Protein AF-A0A564YVB1-F1 (afdb_monomer_lite)

Radius of gyration: 28.73 Å; chains: 1; bounding box: 72×50×82 Å

Foldseek 3Di:
DPLVVQLVCLCVVQVVVLVVQLVVLVVVLVVLVVVVVVVVVVDVVPDDDDPDDPVPVVVVVSVLVNLVSVLSNVLSVLSNVLSVQLSVLSSVQSPDDPPDDPVVNVVSVVSNVVSVCVVVVSVVSNVVSCCPNPPVVVVVVVVVVVVVLVVPPVNVVVVVVVVVVPDDPDDDDDDDDD

Sequence (178 aa):
MNYYTKVNVTILSFLIPIFLLILINFIIIGQMVKFLRRRKNLLTAQGSHRRKMSTGSDQNEGRTEMKRVIAYLLISFVSFAFTIPFVVVTCVRTGHDSNTPQCESSVVAELSRLFNSTKDIQFAIHGYTYIFFFKFFRNRLRNVGRRIRKKCCCCIPILRNMKSIKGDPSQITDFSNN

Structure (mmCIF, N/CA/C/O backbone):
data_AF-A0A564YVB1-F1
#
_entry.id   AF-A0A564YVB1-F1
#
loop_
_atom_site.group_PDB
_atom_site.id
_atom_site.type_symbol
_atom_site.label_atom_id
_atom_site.label_alt_id
_atom_site.label_comp_id
_atom_site.label_asym_id
_atom_site.label_entity_id
_atom_site.label_seq_id
_atom_site.pdbx_PDB_ins_code
_atom_site.Cartn_x
_atom_site.Cartn_y
_atom_site.Cartn_z
_atom_site.occupancy
_atom_site.B_iso_or_equiv
_atom_site.auth_seq_id
_atom_site.auth_comp_id
_atom_site.auth_asym_id
_atom_site.auth_atom_id
_atom_site.pdbx_PDB_model_num
ATOM 1 N N . MET A 1 1 ? 14.759 12.231 -25.987 1.00 49.62 1 MET A N 1
ATOM 2 C CA . MET A 1 1 ? 13.940 12.999 -25.012 1.00 49.62 1 MET A CA 1
ATOM 3 C C . MET A 1 1 ? 12.878 12.171 -24.277 1.00 49.62 1 MET A C 1
ATOM 5 O O . MET A 1 1 ? 12.613 12.474 -23.127 1.00 49.62 1 MET A O 1
ATOM 9 N N . ASN A 1 2 ? 12.298 11.119 -24.870 1.00 65.81 2 ASN A N 1
ATOM 1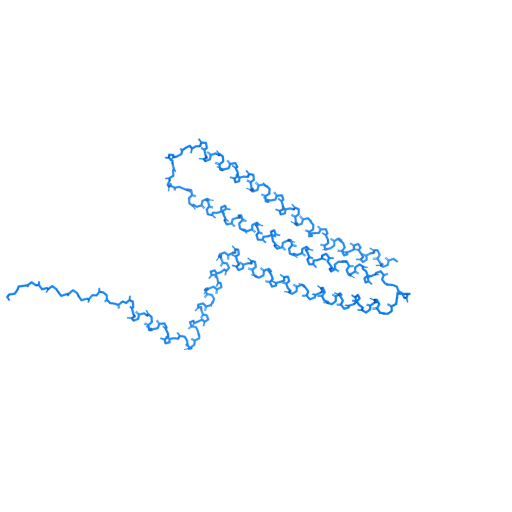0 C CA . ASN A 1 2 ? 11.174 10.374 -24.271 1.00 65.81 2 ASN A CA 1
ATOM 11 C C . ASN A 1 2 ? 11.518 9.498 -23.041 1.00 65.81 2 ASN A C 1
ATOM 13 O O . ASN A 1 2 ? 10.644 9.251 -22.214 1.00 65.81 2 ASN A O 1
ATOM 17 N N . TYR A 1 3 ? 12.762 9.022 -22.911 1.00 68.62 3 TYR A N 1
ATOM 18 C CA . TYR A 1 3 ? 13.186 8.137 -21.815 1.00 68.62 3 TYR A CA 1
ATOM 19 C C . TYR A 1 3 ? 13.128 8.828 -20.445 1.00 68.62 3 TYR A C 1
ATOM 21 O O . TYR A 1 3 ? 12.368 8.416 -19.571 1.00 68.62 3 TYR A O 1
ATOM 29 N N . TYR A 1 4 ? 13.864 9.934 -20.290 1.00 69.50 4 TYR A N 1
ATOM 30 C CA . TYR A 1 4 ? 13.937 10.681 -19.032 1.00 69.50 4 TYR A CA 1
ATOM 31 C C . TYR A 1 4 ? 12.565 11.169 -18.563 1.00 69.50 4 TYR A C 1
ATOM 33 O O . TYR A 1 4 ? 12.263 11.100 -17.377 1.00 69.50 4 TYR A O 1
ATOM 41 N N . THR A 1 5 ? 11.696 11.591 -19.485 1.00 75.69 5 THR A N 1
ATOM 42 C CA . THR A 1 5 ? 10.329 12.000 -19.148 1.00 75.69 5 THR A CA 1
ATOM 43 C C . THR A 1 5 ? 9.507 10.831 -18.600 1.00 75.69 5 THR A C 1
ATOM 45 O O . THR A 1 5 ? 8.851 10.987 -17.574 1.00 75.69 5 THR A O 1
ATOM 48 N N . LYS A 1 6 ? 9.571 9.641 -19.214 1.00 73.56 6 LYS A N 1
ATOM 49 C CA . LYS A 1 6 ? 8.833 8.450 -18.747 1.00 73.56 6 LYS A CA 1
ATOM 50 C C . LYS A 1 6 ? 9.347 7.927 -17.405 1.00 73.56 6 LYS A C 1
ATOM 52 O O . LYS A 1 6 ? 8.543 7.578 -16.539 1.00 73.56 6 LYS A O 1
ATOM 57 N N . VAL A 1 7 ? 10.665 7.912 -17.211 1.00 76.00 7 VAL A N 1
ATOM 58 C CA . VAL A 1 7 ? 11.284 7.520 -15.936 1.00 76.00 7 VAL A CA 1
ATOM 59 C C . VAL A 1 7 ? 10.903 8.507 -14.834 1.00 76.00 7 VAL A C 1
ATOM 61 O O . VAL A 1 7 ? 10.423 8.086 -13.784 1.00 76.00 7 VAL A O 1
ATOM 64 N N . ASN A 1 8 ? 10.999 9.815 -15.093 1.00 76.81 8 ASN A N 1
ATOM 65 C CA . ASN A 1 8 ? 10.616 10.840 -14.122 1.00 76.81 8 ASN A CA 1
ATOM 66 C C . ASN A 1 8 ? 9.138 10.748 -13.741 1.00 76.81 8 ASN A C 1
ATOM 68 O O . ASN A 1 8 ? 8.828 10.782 -12.555 1.00 76.81 8 ASN A O 1
ATOM 72 N N . VAL A 1 9 ? 8.233 10.568 -14.710 1.00 79.50 9 VAL A N 1
ATOM 73 C CA . VAL A 1 9 ? 6.798 10.377 -14.435 1.00 79.50 9 VAL A CA 1
ATOM 74 C C . VAL A 1 9 ? 6.571 9.132 -13.577 1.00 79.50 9 VAL A C 1
ATOM 76 O O . VAL A 1 9 ? 5.834 9.194 -12.601 1.00 79.50 9 VAL A O 1
ATOM 79 N N . THR A 1 10 ? 7.251 8.022 -13.867 1.00 78.06 10 THR A N 1
ATOM 80 C CA . THR A 1 10 ? 7.119 6.787 -13.075 1.00 78.06 10 THR A CA 1
ATOM 81 C C . THR A 1 10 ? 7.602 6.989 -11.634 1.00 78.06 10 THR A C 1
ATOM 83 O O . THR A 1 10 ? 6.930 6.585 -10.683 1.00 78.06 10 THR A O 1
ATOM 86 N N . ILE A 1 11 ? 8.735 7.669 -11.447 1.00 78.50 11 ILE A N 1
ATOM 87 C CA . ILE A 1 11 ? 9.281 7.963 -10.117 1.00 78.50 11 ILE A CA 1
ATOM 88 C C . ILE A 1 11 ? 8.349 8.909 -9.341 1.00 78.50 11 ILE A C 1
ATOM 90 O O . ILE A 1 11 ? 8.017 8.633 -8.186 1.00 78.50 11 ILE A O 1
ATOM 94 N N . LEU A 1 12 ? 7.888 9.990 -9.977 1.00 81.12 12 LEU A N 1
ATOM 95 C CA . LEU A 1 12 ? 6.992 10.978 -9.371 1.00 81.12 12 LEU A CA 1
ATOM 96 C C . LEU A 1 12 ? 5.621 10.393 -9.025 1.00 81.12 12 LEU A C 1
ATOM 98 O O . LEU A 1 12 ? 5.097 10.675 -7.950 1.00 81.12 12 LEU A O 1
ATOM 102 N N . SER A 1 13 ? 5.043 9.577 -9.906 1.00 79.31 13 SER A N 1
ATOM 103 C CA . SER A 1 13 ? 3.687 9.050 -9.736 1.00 79.31 13 SER A CA 1
ATOM 104 C C . SER A 1 13 ? 3.607 7.819 -8.835 1.00 79.31 13 SER A C 1
ATOM 106 O O . SER A 1 13 ? 2.560 7.604 -8.231 1.00 79.31 13 SER A O 1
ATOM 108 N N . PHE A 1 14 ? 4.674 7.020 -8.715 1.00 77.56 14 PHE A N 1
ATOM 109 C CA . PHE A 1 14 ? 4.635 5.771 -7.943 1.00 77.56 14 PHE A CA 1
ATOM 110 C C . PHE A 1 14 ? 5.586 5.760 -6.743 1.00 77.56 14 PHE A C 1
ATOM 112 O O . PHE A 1 14 ? 5.184 5.370 -5.650 1.00 77.56 14 PHE A O 1
ATOM 119 N N . LEU A 1 15 ? 6.832 6.206 -6.899 1.00 79.00 15 LEU A N 1
ATOM 120 C CA . LEU A 1 15 ? 7.855 6.070 -5.853 1.00 79.00 15 LEU A CA 1
ATOM 121 C C . LEU A 1 15 ? 7.681 7.103 -4.735 1.00 79.00 15 LEU A C 1
ATOM 123 O O . LEU A 1 15 ? 7.620 6.737 -3.561 1.00 79.00 15 LEU A O 1
ATOM 127 N N . ILE A 1 16 ? 7.551 8.382 -5.101 1.00 83.06 16 ILE A N 1
ATOM 128 C CA . ILE A 1 16 ? 7.387 9.489 -4.146 1.00 83.06 16 ILE A CA 1
ATOM 129 C C . ILE A 1 16 ? 6.153 9.303 -3.247 1.00 83.06 16 ILE A C 1
ATOM 131 O O . ILE A 1 16 ? 6.317 9.319 -2.024 1.00 83.06 16 ILE A O 1
ATOM 135 N N . PRO A 1 17 ? 4.929 9.097 -3.778 1.00 82.75 17 PRO A N 1
ATOM 136 C CA . PRO A 1 17 ? 3.747 8.988 -2.929 1.00 82.75 17 PRO A CA 1
ATOM 137 C C . PRO A 1 17 ? 3.810 7.786 -1.988 1.00 82.75 17 PRO A C 1
ATOM 139 O O . PRO A 1 17 ? 3.425 7.914 -0.829 1.00 82.75 17 PRO A O 1
ATOM 142 N N . ILE A 1 18 ? 4.334 6.639 -2.432 1.00 79.69 18 ILE A N 1
ATOM 143 C CA . ILE A 1 18 ? 4.420 5.447 -1.578 1.00 79.69 18 ILE A CA 1
ATOM 144 C C . ILE A 1 18 ? 5.495 5.616 -0.499 1.00 79.69 18 ILE A C 1
ATOM 146 O O . ILE A 1 18 ? 5.274 5.239 0.654 1.00 79.69 18 ILE A O 1
ATOM 150 N N . PHE A 1 19 ? 6.633 6.225 -0.832 1.00 81.44 19 PHE A N 1
ATOM 151 C CA . PHE A 1 19 ? 7.667 6.537 0.152 1.00 81.44 19 PHE A CA 1
ATOM 152 C C . PHE A 1 19 ? 7.146 7.498 1.230 1.00 81.44 19 PHE A C 1
ATOM 154 O O . PHE A 1 19 ? 7.288 7.227 2.425 1.00 81.44 19 PHE A O 1
ATOM 161 N N . LEU A 1 20 ? 6.467 8.578 0.822 1.00 85.25 20 LEU A N 1
ATOM 162 C CA . LEU A 1 20 ? 5.816 9.507 1.748 1.00 85.25 20 LEU A CA 1
ATOM 163 C C . LEU A 1 20 ? 4.758 8.801 2.603 1.00 85.25 20 LEU A C 1
ATOM 165 O O . LEU A 1 20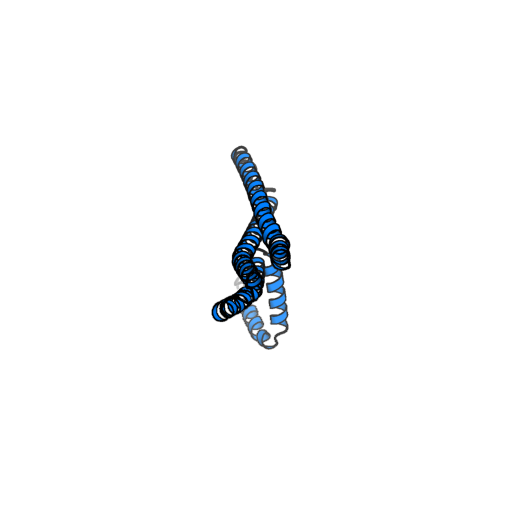 ? 4.691 9.038 3.808 1.00 85.25 20 LEU A O 1
ATOM 169 N N . LEU A 1 21 ? 3.974 7.894 2.015 1.00 82.19 21 LEU A N 1
ATOM 170 C CA . LEU A 1 21 ? 2.969 7.110 2.730 1.00 82.19 21 LEU A CA 1
ATOM 171 C C . LEU A 1 21 ? 3.605 6.264 3.842 1.00 82.19 21 LEU A C 1
ATOM 173 O O . LEU A 1 21 ? 3.105 6.258 4.967 1.00 82.19 21 LEU A O 1
ATOM 177 N N . ILE A 1 22 ? 4.713 5.572 3.561 1.00 80.69 22 ILE A N 1
ATOM 178 C CA . ILE A 1 22 ? 5.443 4.796 4.575 1.00 80.69 22 ILE A CA 1
ATOM 179 C C . ILE A 1 22 ? 5.966 5.715 5.673 1.00 80.69 22 ILE A C 1
ATOM 181 O O . ILE A 1 22 ? 5.754 5.435 6.853 1.00 80.69 22 ILE A O 1
ATOM 185 N N . LEU A 1 23 ? 6.618 6.813 5.291 1.00 85.06 23 LEU A N 1
ATOM 186 C CA . LEU A 1 23 ? 7.244 7.739 6.228 1.00 85.06 23 LEU A CA 1
ATOM 187 C C . LEU A 1 23 ? 6.207 8.361 7.173 1.00 85.06 23 LEU A C 1
ATOM 189 O O . LEU A 1 23 ? 6.386 8.333 8.392 1.00 85.06 23 LEU A O 1
ATOM 193 N N . ILE A 1 24 ? 5.080 8.832 6.637 1.00 84.81 24 ILE A N 1
ATOM 194 C CA . ILE A 1 24 ? 3.969 9.379 7.426 1.00 84.81 24 ILE A CA 1
ATOM 195 C C . ILE A 1 24 ? 3.397 8.311 8.365 1.00 84.81 24 ILE A C 1
ATOM 197 O O . ILE A 1 24 ? 3.226 8.574 9.556 1.00 84.81 24 ILE A O 1
ATOM 201 N N . ASN A 1 25 ? 3.149 7.091 7.876 1.00 81.00 25 ASN A N 1
ATOM 202 C CA . ASN A 1 25 ? 2.663 6.003 8.730 1.00 81.00 25 ASN A CA 1
ATOM 203 C C . ASN A 1 25 ? 3.649 5.672 9.863 1.00 81.00 25 ASN A C 1
ATOM 205 O O . ASN A 1 25 ? 3.223 5.418 10.992 1.00 81.00 25 ASN A O 1
ATOM 209 N N . PHE A 1 26 ? 4.958 5.730 9.607 1.00 81.25 26 PHE A N 1
ATOM 210 C CA . PHE A 1 26 ? 5.985 5.505 10.624 1.00 81.25 26 PHE A CA 1
ATOM 211 C C . PHE A 1 26 ? 5.980 6.601 11.700 1.00 81.25 26 PHE A C 1
ATOM 213 O O . PHE A 1 26 ? 6.029 6.299 12.895 1.00 81.25 26 PHE A O 1
ATOM 220 N N . ILE A 1 27 ? 5.838 7.869 11.293 1.00 85.50 27 ILE A N 1
ATOM 221 C CA . ILE A 1 27 ? 5.702 9.008 12.214 1.00 85.50 27 ILE A CA 1
ATOM 222 C C . ILE A 1 27 ? 4.457 8.845 13.094 1.00 85.50 27 ILE A C 1
ATOM 224 O O . ILE A 1 27 ? 4.541 9.023 14.312 1.00 85.50 27 ILE A O 1
ATOM 228 N N . ILE A 1 28 ? 3.317 8.465 12.506 1.00 82.12 28 ILE A N 1
ATOM 229 C CA . ILE A 1 28 ? 2.063 8.241 13.240 1.00 82.12 28 ILE A CA 1
ATOM 230 C C . ILE A 1 28 ? 2.245 7.139 14.290 1.00 82.12 28 ILE A C 1
ATOM 232 O O . ILE A 1 28 ? 1.829 7.312 15.437 1.00 82.12 28 ILE A O 1
ATOM 236 N N . ILE A 1 29 ? 2.916 6.033 13.948 1.00 79.19 29 ILE A N 1
ATOM 237 C CA . ILE A 1 29 ? 3.234 4.976 14.919 1.00 79.19 29 ILE A CA 1
ATOM 238 C C . ILE A 1 29 ? 4.114 5.518 16.041 1.00 79.19 29 ILE A C 1
ATOM 240 O O . ILE A 1 29 ? 3.803 5.288 17.209 1.00 79.19 29 ILE A O 1
ATOM 244 N N . GLY A 1 30 ? 5.183 6.246 15.714 1.00 79.19 30 GLY A N 1
ATOM 245 C CA . GLY A 1 30 ? 6.087 6.820 16.711 1.00 79.19 30 GLY A CA 1
ATOM 246 C C . GLY A 1 30 ? 5.354 7.728 17.702 1.00 79.19 30 GLY A C 1
ATOM 247 O O . GLY A 1 30 ? 5.486 7.565 18.919 1.00 79.19 30 GLY A O 1
ATOM 248 N N . GLN A 1 31 ? 4.513 8.630 17.190 1.00 80.88 31 GLN A N 1
ATOM 249 C CA . GLN A 1 31 ? 3.656 9.511 17.990 1.00 80.88 31 GLN A CA 1
ATOM 250 C C . GLN A 1 31 ? 2.680 8.711 18.863 1.00 80.88 31 GLN A C 1
ATOM 252 O O . GLN A 1 31 ? 2.561 8.961 20.065 1.00 80.88 31 GLN A O 1
ATOM 257 N N . MET A 1 32 ? 2.026 7.697 18.295 1.00 77.12 32 MET A N 1
ATOM 258 C CA . MET A 1 32 ? 1.031 6.907 19.014 1.00 77.12 32 MET A CA 1
ATOM 259 C C . MET A 1 32 ? 1.657 6.019 20.096 1.00 77.12 32 MET A C 1
ATOM 261 O O . MET A 1 32 ? 1.129 5.931 21.204 1.00 77.12 32 MET A O 1
ATOM 265 N N . VAL A 1 33 ? 2.823 5.420 19.839 1.00 78.81 33 VAL A N 1
ATOM 266 C CA . VAL A 1 33 ? 3.592 4.668 20.844 1.00 78.81 33 VAL A CA 1
ATOM 267 C C . VAL A 1 33 ? 4.056 5.597 21.964 1.00 78.81 33 VAL A C 1
ATOM 269 O O . VAL A 1 33 ? 3.922 5.246 23.138 1.00 78.81 33 VAL A O 1
ATOM 272 N N . LYS A 1 34 ? 4.541 6.802 21.637 1.00 82.00 34 LYS A N 1
ATOM 273 C CA . LYS A 1 34 ? 4.928 7.817 22.630 1.00 82.00 34 LYS A CA 1
ATOM 274 C C . LYS A 1 34 ? 3.740 8.219 23.507 1.00 82.00 34 LYS A C 1
ATOM 276 O O . LYS A 1 34 ? 3.887 8.292 24.728 1.00 82.00 34 LYS A O 1
ATOM 281 N N . PHE A 1 35 ? 2.560 8.412 22.918 1.00 76.44 35 PHE A N 1
ATOM 282 C CA . PHE A 1 35 ? 1.328 8.722 23.645 1.00 76.44 35 PHE A CA 1
ATOM 283 C C . PHE A 1 35 ? 0.879 7.569 24.557 1.00 76.44 35 PHE A C 1
ATOM 285 O O . PHE A 1 35 ? 0.596 7.778 25.738 1.00 76.44 35 PHE A O 1
ATOM 292 N N . LEU A 1 36 ? 0.899 6.330 24.054 1.00 72.94 36 LEU A N 1
ATOM 293 C CA . LEU A 1 36 ? 0.569 5.134 24.836 1.00 72.94 36 LEU A CA 1
ATOM 294 C C . LEU A 1 36 ? 1.554 4.902 25.988 1.00 72.94 36 LEU A C 1
ATOM 296 O O . LEU A 1 36 ? 1.137 4.528 27.085 1.00 72.94 36 LEU A O 1
ATOM 300 N N . ARG A 1 37 ? 2.852 5.149 25.770 1.00 76.75 37 ARG A N 1
ATOM 301 C CA . ARG A 1 37 ? 3.887 5.044 26.810 1.00 76.75 37 ARG A CA 1
ATOM 302 C C . ARG A 1 37 ? 3.691 6.105 27.893 1.00 76.75 37 ARG A C 1
ATOM 304 O O . A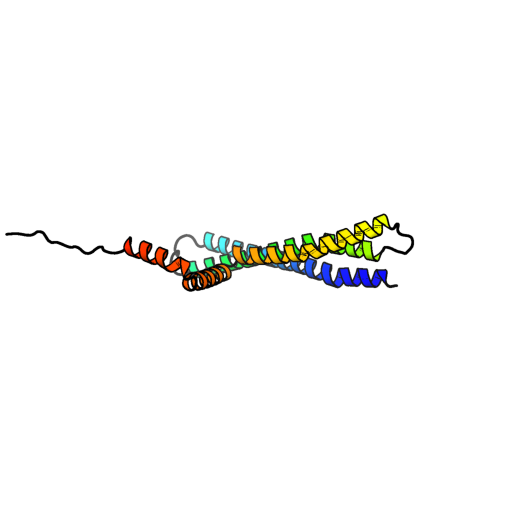RG A 1 37 ? 3.740 5.768 29.070 1.00 76.75 37 ARG A O 1
ATOM 311 N N . ARG A 1 38 ? 3.385 7.353 27.514 1.00 78.19 38 ARG A N 1
ATOM 312 C CA . ARG A 1 38 ? 3.041 8.427 28.465 1.00 78.19 38 ARG A CA 1
ATOM 313 C C . ARG A 1 38 ? 1.812 8.072 29.302 1.00 78.19 38 ARG A C 1
ATOM 315 O O . ARG A 1 38 ? 1.870 8.187 30.521 1.00 78.19 38 ARG A O 1
ATOM 322 N N . ARG A 1 39 ? 0.742 7.561 28.678 1.00 71.12 39 ARG A N 1
ATOM 323 C CA . ARG A 1 39 ? -0.448 7.073 29.399 1.00 71.12 39 ARG A CA 1
ATOM 324 C C . ARG A 1 39 ? -0.103 5.963 30.393 1.00 71.12 39 ARG A C 1
ATOM 326 O O . ARG A 1 39 ? -0.549 6.029 31.532 1.00 71.12 39 ARG A O 1
ATOM 333 N N . LYS A 1 40 ? 0.706 4.974 29.993 1.00 72.38 40 LYS A N 1
ATOM 334 C CA . LYS A 1 40 ? 1.158 3.902 30.897 1.00 72.38 40 LYS A CA 1
ATOM 335 C C . LYS A 1 40 ? 1.942 4.458 32.082 1.00 72.38 40 LYS A C 1
ATOM 337 O O . LYS A 1 40 ? 1.608 4.122 33.205 1.00 72.38 40 LYS A O 1
ATOM 342 N N . ASN A 1 41 ? 2.905 5.347 31.850 1.00 74.38 41 ASN A N 1
ATOM 343 C CA . ASN A 1 41 ? 3.709 5.929 32.926 1.00 74.38 41 ASN A CA 1
ATOM 344 C C . ASN A 1 41 ? 2.857 6.736 33.926 1.00 74.38 41 ASN A C 1
ATOM 346 O O . ASN A 1 41 ? 3.088 6.635 35.125 1.00 74.38 41 ASN A O 1
ATOM 350 N N . LEU A 1 42 ? 1.838 7.468 33.457 1.00 64.56 42 LEU A N 1
ATOM 351 C CA . LEU A 1 42 ? 0.894 8.187 34.327 1.00 64.56 42 LEU A CA 1
ATOM 352 C C . LEU A 1 42 ? -0.007 7.239 35.136 1.00 64.56 42 LEU A C 1
ATOM 354 O O . LEU A 1 42 ? -0.248 7.480 36.314 1.00 64.56 42 LEU A O 1
ATOM 358 N N . LEU A 1 43 ? -0.466 6.141 34.528 1.00 63.03 43 LEU A N 1
ATOM 359 C CA . LEU A 1 43 ? -1.267 5.104 35.192 1.00 63.03 43 LEU A CA 1
ATOM 360 C C . LEU A 1 43 ? -0.463 4.276 36.204 1.00 63.03 43 LEU A C 1
ATOM 362 O O . LEU A 1 43 ? -1.038 3.787 37.170 1.00 63.03 43 LEU A O 1
ATOM 366 N N . THR A 1 44 ? 0.841 4.097 35.988 1.00 61.78 44 THR A N 1
ATOM 367 C CA . THR A 1 44 ? 1.726 3.430 36.955 1.00 61.78 44 THR A CA 1
ATOM 368 C C . THR A 1 44 ? 2.102 4.370 38.106 1.00 61.78 44 THR A C 1
ATOM 370 O O . THR A 1 44 ? 2.261 3.904 39.228 1.00 61.78 44 THR A O 1
ATOM 373 N N . ALA A 1 45 ? 2.194 5.683 37.853 1.00 61.44 45 ALA A N 1
ATOM 374 C CA . ALA A 1 45 ? 2.428 6.699 38.883 1.00 61.44 45 ALA A CA 1
ATOM 375 C C . ALA A 1 45 ? 1.180 6.974 39.750 1.00 61.44 45 ALA A C 1
ATOM 377 O O . ALA A 1 45 ? 1.300 7.186 40.953 1.00 61.44 45 ALA A O 1
ATOM 378 N N . GLN A 1 46 ? -0.028 6.920 39.175 1.00 59.16 46 GLN A N 1
ATOM 379 C CA . GLN A 1 46 ? -1.292 6.931 39.922 1.00 59.16 46 GLN A CA 1
ATOM 380 C C . GLN A 1 46 ? -1.646 5.514 40.390 1.00 59.16 46 GLN A C 1
ATOM 382 O O . GLN A 1 46 ? -2.443 4.805 39.773 1.00 59.16 46 GLN A O 1
ATOM 387 N N . GLY A 1 47 ? -1.031 5.088 41.490 1.00 50.34 47 GLY A N 1
ATOM 388 C CA . GLY A 1 47 ? -1.262 3.784 42.102 1.00 50.34 47 GLY A CA 1
ATOM 389 C C . GLY A 1 47 ? -2.745 3.419 42.268 1.00 50.34 47 GLY A C 1
ATOM 390 O O . GLY A 1 47 ? -3.545 4.203 42.765 1.00 50.34 47 GLY A O 1
ATOM 391 N N . SER A 1 48 ? -3.070 2.191 41.849 1.00 54.03 48 SER A N 1
ATOM 392 C CA . SER A 1 48 ? -4.050 1.223 42.381 1.00 54.03 48 SER A CA 1
ATOM 393 C C . SER A 1 48 ? -5.503 1.612 42.740 1.00 54.03 48 SER A C 1
ATOM 395 O O . SER A 1 48 ? -6.342 0.717 42.789 1.00 54.03 48 SER A O 1
ATOM 397 N N . HIS A 1 49 ? -5.887 2.874 42.942 1.00 48.97 49 HIS A N 1
ATOM 398 C CA . HIS A 1 49 ? -7.085 3.178 43.741 1.00 48.97 49 HIS A CA 1
ATOM 399 C C . HIS A 1 49 ? -8.364 3.564 42.978 1.00 48.97 49 HIS A C 1
ATOM 401 O O . HIS A 1 49 ? -9.407 3.753 43.600 1.00 48.97 49 HIS A O 1
ATOM 407 N N . ARG A 1 50 ? -8.341 3.653 41.639 1.00 48.31 50 ARG A N 1
ATOM 408 C CA . ARG A 1 50 ? -9.514 4.101 40.848 1.00 48.31 50 ARG A CA 1
ATOM 409 C C . ARG A 1 50 ? -9.855 3.227 39.637 1.00 48.31 50 ARG A C 1
ATOM 411 O O . ARG A 1 50 ? -10.463 3.683 38.669 1.00 48.31 50 ARG A O 1
ATOM 418 N N . ARG A 1 51 ? -9.483 1.943 39.670 1.00 53.03 51 ARG A N 1
ATOM 419 C CA . ARG A 1 51 ? -9.928 0.958 38.671 1.00 53.03 51 ARG A CA 1
ATOM 420 C C . ARG A 1 51 ? -11.389 0.599 38.937 1.00 53.03 51 ARG A C 1
ATOM 422 O O . ARG A 1 51 ? -11.626 -0.280 39.754 1.00 53.03 51 ARG A O 1
ATOM 429 N N . LYS A 1 52 ? -12.343 1.233 38.243 1.00 46.56 52 LYS A N 1
ATOM 430 C CA . LYS A 1 52 ? -13.546 0.530 37.737 1.00 46.56 52 LYS A CA 1
ATOM 431 C C . LYS A 1 52 ? -14.483 1.341 36.834 1.00 46.56 52 LYS A C 1
ATOM 433 O O . LYS A 1 52 ? -15.207 0.700 36.088 1.00 46.56 52 LYS A O 1
ATOM 438 N N . MET A 1 53 ? -14.472 2.680 36.815 1.00 45.66 53 MET A N 1
ATOM 439 C CA . MET A 1 53 ? -15.647 3.387 36.258 1.00 45.66 53 MET A CA 1
ATOM 440 C C . MET A 1 53 ? -15.537 3.997 34.843 1.00 45.66 53 MET A C 1
ATOM 442 O O . MET A 1 53 ? -16.575 4.257 34.254 1.00 45.66 53 MET A O 1
ATOM 446 N N . SER A 1 54 ? -14.358 4.197 34.232 1.00 47.00 54 SER A N 1
ATOM 447 C CA . SER A 1 54 ? -14.309 4.826 32.882 1.00 47.00 54 SER A CA 1
ATOM 448 C C . SER A 1 54 ? -13.260 4.287 31.903 1.00 47.00 54 SER A C 1
ATOM 450 O O . SER A 1 54 ? -13.296 4.592 30.716 1.00 47.00 54 SER A O 1
ATOM 452 N N . THR A 1 55 ? -12.344 3.423 32.342 1.00 53.44 55 THR A N 1
ATOM 453 C CA . THR A 1 55 ? -11.160 3.046 31.546 1.00 53.44 55 THR A CA 1
ATOM 454 C C . THR A 1 55 ? -11.436 2.013 30.444 1.00 53.44 55 THR A C 1
ATOM 456 O O . THR A 1 55 ? -10.567 1.763 29.610 1.00 53.44 55 THR A O 1
ATOM 459 N N . GLY A 1 56 ? -12.620 1.387 30.431 1.00 53.00 56 GLY A N 1
ATOM 460 C CA . GLY A 1 56 ? -12.968 0.331 29.472 1.00 53.00 56 GLY A CA 1
ATOM 461 C C . GLY A 1 56 ? -13.282 0.840 28.060 1.00 53.00 56 GLY A C 1
ATOM 462 O O . GLY A 1 56 ? -12.988 0.146 27.086 1.00 53.00 56 GLY A O 1
ATOM 463 N N . SER A 1 57 ? -13.845 2.048 27.947 1.00 55.03 57 SER A N 1
ATOM 464 C CA . SER A 1 57 ? -14.151 2.694 26.662 1.00 55.03 57 SER A CA 1
ATOM 465 C C . SER A 1 57 ? -12.863 3.162 25.979 1.00 55.03 57 SER A C 1
ATOM 467 O O . SER A 1 57 ? -12.494 2.649 24.921 1.00 55.03 57 SER A O 1
ATOM 469 N N . ASP A 1 58 ? -12.095 4.010 26.666 1.00 57.75 58 ASP A N 1
ATOM 470 C CA . ASP A 1 58 ? -10.899 4.658 26.116 1.00 57.75 58 ASP A CA 1
ATOM 471 C C . ASP A 1 58 ? -9.761 3.677 25.794 1.00 57.75 58 ASP A C 1
ATOM 473 O O . ASP A 1 58 ? -9.003 3.877 24.840 1.00 57.75 58 ASP A O 1
ATOM 477 N N . GLN A 1 59 ? -9.615 2.589 26.567 1.00 61.78 59 GLN A N 1
ATOM 478 C CA . GLN A 1 59 ? -8.633 1.544 26.245 1.00 61.78 59 GLN A CA 1
ATOM 479 C C . GLN A 1 59 ? -9.029 0.738 25.008 1.00 61.78 59 GLN A C 1
ATOM 481 O O . GLN A 1 59 ? -8.158 0.356 24.222 1.00 61.78 59 GLN A O 1
ATOM 486 N N . ASN A 1 60 ? -10.323 0.460 24.824 1.00 63.00 60 ASN A N 1
ATOM 487 C CA . ASN A 1 60 ? -10.792 -0.237 23.632 1.00 63.00 60 ASN A CA 1
ATOM 488 C C . ASN A 1 60 ? -10.644 0.645 22.391 1.00 63.00 60 ASN A C 1
ATOM 490 O O . ASN A 1 60 ? -10.207 0.142 21.355 1.00 63.00 60 ASN A O 1
ATOM 494 N N . GLU A 1 61 ? -10.916 1.943 22.509 1.00 65.19 61 GLU A N 1
ATOM 495 C CA . GLU A 1 61 ? -10.763 2.910 21.424 1.00 65.19 61 GLU A CA 1
ATOM 496 C C . GLU A 1 61 ? -9.301 3.022 20.972 1.00 65.19 61 GLU A C 1
ATOM 498 O O . GLU A 1 61 ? -8.996 2.703 19.817 1.00 65.19 61 GLU A O 1
ATOM 503 N N . GLY A 1 62 ? -8.366 3.259 21.900 1.00 67.38 62 GLY A N 1
ATOM 504 C CA . GLY A 1 62 ? -6.931 3.295 21.586 1.00 67.38 62 GLY A CA 1
ATOM 505 C C . GLY A 1 62 ? -6.390 1.970 21.027 1.00 67.38 62 GLY A C 1
ATOM 506 O O . GLY A 1 62 ? -5.536 1.950 20.139 1.00 67.38 62 GLY A O 1
ATOM 507 N N . ARG A 1 63 ? -6.923 0.822 21.471 1.00 69.31 63 ARG A N 1
ATOM 508 C CA . ARG A 1 63 ? -6.560 -0.492 20.909 1.00 69.31 63 ARG A CA 1
ATOM 509 C C . ARG A 1 63 ? -7.101 -0.684 19.489 1.00 69.31 63 ARG A C 1
ATOM 511 O O . ARG A 1 63 ? -6.461 -1.365 18.686 1.00 69.31 63 ARG A O 1
ATOM 518 N N . THR A 1 64 ? -8.266 -0.124 19.163 1.00 72.25 64 THR A N 1
ATOM 519 C CA . THR A 1 64 ? -8.799 -0.150 17.792 1.00 72.25 64 THR A CA 1
ATOM 520 C C . THR A 1 64 ? -8.057 0.798 16.862 1.00 72.25 64 THR A C 1
ATOM 522 O O . THR A 1 64 ? -7.774 0.413 15.730 1.00 72.25 64 THR A O 1
ATOM 525 N N . GLU A 1 65 ? -7.662 1.975 17.340 1.00 73.75 65 GLU A N 1
ATOM 526 C CA . GLU A 1 65 ? -6.806 2.909 16.604 1.00 73.75 65 GLU A CA 1
ATOM 527 C C . GLU A 1 65 ? -5.449 2.292 16.290 1.00 73.75 65 GLU A C 1
ATOM 529 O O . GLU A 1 65 ? -5.039 2.275 15.132 1.00 73.75 65 GLU A O 1
ATOM 534 N N . MET A 1 66 ? -4.812 1.658 17.277 1.00 73.88 66 MET A N 1
ATOM 535 C CA . MET A 1 66 ? -3.532 0.990 17.062 1.00 73.88 66 MET A CA 1
ATOM 536 C C . MET A 1 66 ? -3.615 -0.138 16.037 1.00 73.88 66 MET A C 1
ATOM 538 O O . MET A 1 66 ? -2.742 -0.263 15.183 1.00 73.88 66 MET A O 1
ATOM 542 N N . LYS A 1 67 ? -4.704 -0.913 16.051 1.00 75.62 67 LYS A N 1
ATOM 543 C CA . LYS A 1 67 ? -4.961 -1.917 15.012 1.00 75.62 67 LYS A CA 1
ATOM 544 C C . LYS A 1 67 ? -5.147 -1.297 13.630 1.00 75.62 67 LYS A C 1
ATOM 546 O O . LYS A 1 67 ? -4.649 -1.868 12.668 1.00 75.62 67 LYS A O 1
ATOM 551 N N . ARG A 1 68 ? -5.839 -0.156 13.523 1.00 79.50 68 ARG A N 1
ATOM 552 C CA . ARG A 1 68 ? -6.009 0.561 12.249 1.00 79.50 68 ARG A CA 1
ATOM 553 C C . ARG A 1 68 ? -4.666 1.037 11.706 1.00 79.50 68 ARG A C 1
ATOM 555 O O . ARG A 1 68 ? -4.361 0.757 10.556 1.00 79.50 68 ARG A O 1
ATOM 562 N N . VAL A 1 69 ? -3.841 1.677 12.532 1.00 78.06 69 VAL A N 1
ATOM 563 C CA . VAL A 1 69 ? -2.522 2.172 12.104 1.00 78.06 69 VAL A CA 1
ATOM 564 C C . VAL A 1 69 ? -1.593 1.025 11.700 1.00 78.06 69 VAL A C 1
ATOM 566 O O . VAL A 1 69 ? -0.953 1.108 10.659 1.00 78.06 69 VAL A O 1
ATOM 569 N N . ILE A 1 70 ? -1.565 -0.081 12.454 1.00 78.06 70 ILE A N 1
ATOM 570 C CA . ILE A 1 70 ? -0.781 -1.271 12.077 1.00 78.06 70 ILE A CA 1
ATOM 571 C C . ILE A 1 70 ? -1.265 -1.845 10.738 1.00 78.06 70 ILE A C 1
ATOM 573 O O . ILE A 1 70 ? -0.447 -2.210 9.898 1.00 78.06 70 ILE A O 1
ATOM 577 N N . ALA A 1 71 ? -2.581 -1.893 10.509 1.00 80.88 71 ALA A N 1
ATOM 578 C CA . ALA A 1 71 ? -3.145 -2.337 9.238 1.00 80.88 71 ALA A CA 1
ATOM 579 C C . ALA A 1 71 ? -2.706 -1.442 8.069 1.00 80.88 71 ALA A C 1
ATOM 581 O O . ALA A 1 71 ? -2.284 -1.955 7.036 1.00 80.88 71 ALA A O 1
ATOM 582 N N . TYR A 1 72 ? -2.764 -0.116 8.238 1.00 80.69 72 TYR A N 1
ATOM 583 C CA . TYR A 1 72 ? -2.314 0.837 7.221 1.00 80.69 72 TYR A CA 1
ATOM 584 C C . TYR A 1 72 ? -0.810 0.747 6.957 1.00 80.69 72 TYR A C 1
ATOM 586 O O . TYR A 1 72 ? -0.396 0.837 5.803 1.00 80.69 72 TYR A O 1
ATOM 594 N N . LEU A 1 73 ? 0.003 0.501 7.987 1.00 78.44 73 LEU A N 1
ATOM 595 C CA . LEU A 1 73 ? 1.437 0.275 7.823 1.00 78.44 73 LEU A CA 1
ATOM 596 C C . LEU A 1 73 ? 1.713 -1.000 7.019 1.00 78.44 73 LEU A C 1
ATOM 598 O O . LEU A 1 73 ? 2.475 -0.952 6.060 1.00 78.44 73 LEU A O 1
ATOM 602 N N . LEU A 1 74 ? 1.068 -2.117 7.373 1.00 79.81 74 LEU A N 1
ATOM 603 C CA . LEU A 1 74 ? 1.206 -3.382 6.646 1.00 79.81 74 LEU A CA 1
ATOM 604 C C . LEU A 1 74 ? 0.791 -3.226 5.184 1.00 79.81 74 LEU A C 1
ATOM 606 O O . LEU A 1 74 ? 1.519 -3.646 4.293 1.00 79.81 74 LEU A O 1
ATOM 610 N N . ILE A 1 75 ? -0.335 -2.558 4.936 1.00 83.50 75 ILE A N 1
ATOM 611 C CA . ILE A 1 75 ? -0.798 -2.231 3.587 1.00 83.50 75 ILE A CA 1
ATOM 612 C C . ILE A 1 75 ? 0.239 -1.396 2.828 1.00 83.50 75 ILE A C 1
ATOM 614 O O . ILE A 1 75 ? 0.547 -1.706 1.678 1.00 83.50 75 ILE A O 1
ATOM 618 N N . SER A 1 76 ? 0.779 -0.352 3.455 1.00 81.38 76 SER A N 1
ATOM 619 C CA . SER A 1 76 ? 1.746 0.552 2.821 1.00 81.38 76 SER A CA 1
ATOM 620 C C . SER A 1 76 ? 3.050 -0.175 2.501 1.00 81.38 76 SER A C 1
ATOM 622 O O . SER A 1 76 ? 3.593 -0.023 1.412 1.00 81.38 76 SER A O 1
ATOM 624 N N . PHE A 1 77 ? 3.512 -1.024 3.420 1.00 81.31 77 PHE A N 1
ATOM 625 C CA . PHE A 1 77 ? 4.699 -1.851 3.242 1.00 81.31 77 PHE A CA 1
ATOM 626 C C . PHE A 1 77 ? 4.527 -2.865 2.108 1.00 81.31 77 PHE A C 1
ATOM 628 O O . PHE A 1 77 ? 5.368 -2.936 1.218 1.00 81.31 77 PHE A O 1
ATOM 635 N N . VAL A 1 78 ? 3.412 -3.602 2.099 1.00 82.38 78 VAL A N 1
ATOM 636 C CA . VAL A 1 78 ? 3.072 -4.544 1.023 1.00 82.38 78 VAL A CA 1
ATOM 637 C C . VAL A 1 78 ? 3.012 -3.817 -0.320 1.00 82.38 78 VAL A C 1
ATOM 639 O O . VAL A 1 78 ? 3.604 -4.270 -1.295 1.00 82.38 78 VAL A O 1
ATOM 642 N N . SER A 1 79 ? 2.357 -2.656 -0.358 1.00 81.75 79 SER A N 1
ATOM 643 C CA . SER A 1 79 ? 2.253 -1.840 -1.569 1.00 81.75 79 SER A CA 1
ATOM 644 C C . SER A 1 79 ? 3.619 -1.426 -2.102 1.00 81.75 79 SER A C 1
ATOM 646 O O . SER A 1 79 ? 3.880 -1.531 -3.297 1.00 81.75 79 SER A O 1
ATOM 648 N N . PHE A 1 80 ? 4.519 -1.004 -1.220 1.00 81.56 80 PHE A N 1
ATOM 649 C CA . PHE A 1 80 ? 5.869 -0.605 -1.593 1.00 81.56 80 PHE A CA 1
ATOM 650 C C . PHE A 1 80 ? 6.724 -1.772 -2.079 1.00 81.56 80 PHE A C 1
ATOM 652 O O . PHE A 1 80 ? 7.345 -1.667 -3.135 1.00 81.56 80 PHE A O 1
ATOM 659 N N . ALA A 1 81 ? 6.701 -2.896 -1.359 1.00 82.75 81 ALA A N 1
ATOM 660 C CA . ALA A 1 81 ? 7.455 -4.093 -1.715 1.00 82.75 81 ALA A CA 1
ATOM 661 C C . ALA A 1 81 ? 7.087 -4.611 -3.113 1.00 82.75 81 ALA A C 1
ATOM 663 O O . ALA A 1 81 ? 7.963 -5.045 -3.854 1.00 82.75 81 ALA A O 1
ATOM 664 N N . PHE A 1 82 ? 5.812 -4.514 -3.497 1.00 82.06 82 PHE A N 1
ATOM 665 C CA . PHE A 1 82 ? 5.352 -4.918 -4.826 1.00 82.06 82 PHE A CA 1
ATOM 666 C C . PHE A 1 82 ? 5.510 -3.835 -5.902 1.00 82.06 82 PHE A C 1
ATOM 668 O O . PHE A 1 82 ? 5.652 -4.169 -7.078 1.00 82.06 82 PHE A O 1
ATOM 675 N N . THR A 1 83 ? 5.553 -2.555 -5.526 1.00 82.25 83 THR A N 1
ATOM 676 C CA . THR A 1 83 ? 5.742 -1.458 -6.489 1.00 82.25 83 THR A CA 1
ATOM 677 C C . THR A 1 83 ? 7.203 -1.301 -6.914 1.00 82.25 83 THR A C 1
ATOM 679 O O . THR A 1 83 ? 7.453 -0.968 -8.069 1.00 82.25 83 THR A O 1
ATOM 682 N N . ILE A 1 84 ? 8.182 -1.578 -6.040 1.00 82.56 84 ILE A N 1
ATOM 683 C CA . ILE A 1 84 ? 9.610 -1.462 -6.392 1.00 82.56 84 ILE A CA 1
ATOM 684 C C . ILE A 1 84 ? 9.978 -2.324 -7.616 1.00 82.56 84 ILE A C 1
ATOM 686 O O . ILE A 1 84 ? 10.489 -1.757 -8.585 1.00 82.56 84 ILE A O 1
ATOM 690 N N . PRO A 1 85 ? 9.705 -3.645 -7.644 1.00 82.75 85 PRO A N 1
ATOM 691 C CA . PRO A 1 85 ? 10.044 -4.480 -8.795 1.00 82.75 85 PRO A CA 1
ATOM 692 C C . PRO A 1 85 ? 9.361 -4.011 -10.084 1.00 82.75 85 PRO A C 1
ATOM 694 O O . PRO A 1 85 ? 9.980 -3.998 -11.146 1.00 82.75 85 PRO A O 1
ATOM 697 N N . PHE A 1 86 ? 8.108 -3.554 -9.987 1.00 82.00 86 PHE A N 1
ATOM 698 C CA . PHE A 1 86 ? 7.358 -3.015 -11.120 1.00 82.00 86 PHE A CA 1
ATOM 699 C C . PHE A 1 86 ? 7.995 -1.739 -11.690 1.00 82.00 86 PHE A C 1
ATOM 701 O O . PHE A 1 86 ? 8.159 -1.617 -12.906 1.00 82.00 86 PHE A O 1
ATOM 708 N N . VAL A 1 87 ? 8.388 -0.802 -10.822 1.00 81.62 87 VAL A N 1
ATOM 709 C CA . VAL A 1 87 ? 9.061 0.438 -11.228 1.00 81.62 87 VAL A CA 1
ATOM 710 C C . VAL A 1 87 ? 10.411 0.129 -11.870 1.00 81.62 87 VAL A C 1
ATOM 712 O O . VAL A 1 87 ? 10.694 0.657 -12.941 1.00 81.62 87 VAL A O 1
ATOM 715 N N . VAL A 1 88 ? 11.207 -0.771 -11.281 1.00 83.44 88 VAL A N 1
ATOM 716 C CA . VAL A 1 88 ? 12.506 -1.184 -11.837 1.00 83.44 88 VAL A CA 1
ATOM 717 C C . VAL A 1 88 ? 12.338 -1.765 -13.241 1.00 83.44 88 VAL A C 1
ATOM 719 O O . VAL A 1 88 ? 12.989 -1.299 -14.173 1.00 83.44 88 VAL A O 1
ATOM 722 N N . VAL A 1 89 ? 11.422 -2.719 -13.425 1.00 84.12 89 VAL A N 1
ATOM 723 C CA . VAL A 1 89 ? 11.176 -3.331 -14.741 1.00 84.12 89 VAL A CA 1
ATOM 724 C C . VAL A 1 89 ? 10.650 -2.320 -15.755 1.00 84.12 89 VAL A C 1
ATOM 726 O O . VAL A 1 89 ? 11.035 -2.369 -16.920 1.00 84.12 89 VAL A O 1
ATOM 729 N N . THR A 1 90 ? 9.812 -1.375 -15.330 1.00 78.69 90 THR A N 1
ATOM 730 C CA . THR A 1 90 ? 9.311 -0.310 -16.210 1.00 78.69 90 THR A CA 1
ATOM 731 C C . THR A 1 90 ? 10.439 0.619 -16.651 1.00 78.69 90 THR A C 1
ATOM 733 O O . THR A 1 90 ? 10.549 0.904 -17.841 1.00 78.69 90 THR A O 1
ATOM 736 N N . CYS A 1 91 ? 11.314 1.032 -15.732 1.00 79.69 91 CYS A N 1
ATOM 737 C CA . CYS A 1 91 ? 12.481 1.852 -16.051 1.00 79.69 91 CYS A CA 1
ATOM 738 C C . CYS A 1 91 ? 13.416 1.136 -17.037 1.00 79.69 91 CYS A C 1
ATOM 740 O O . CYS A 1 91 ? 13.763 1.719 -18.065 1.00 79.69 91 CYS A O 1
ATOM 742 N N . VAL A 1 92 ? 13.740 -0.141 -16.786 1.00 80.94 92 VAL A N 1
ATOM 743 C CA . VAL A 1 92 ? 14.560 -0.967 -17.694 1.00 80.94 92 VAL A CA 1
ATOM 744 C C . VAL A 1 92 ? 13.905 -1.067 -19.073 1.00 80.94 92 VAL A C 1
ATOM 746 O O . VAL A 1 92 ? 14.536 -0.756 -20.078 1.00 80.94 92 VAL A O 1
ATOM 749 N N . ARG A 1 93 ? 12.604 -1.381 -19.131 1.00 80.00 93 ARG A N 1
ATOM 750 C CA . ARG A 1 93 ? 11.841 -1.460 -20.385 1.00 80.00 93 ARG A CA 1
ATOM 751 C C . ARG A 1 93 ? 11.862 -0.155 -21.171 1.00 80.00 93 ARG A C 1
ATOM 753 O O . ARG A 1 93 ? 11.929 -0.183 -22.394 1.00 80.00 93 ARG A O 1
ATOM 760 N N . THR A 1 94 ? 11.754 0.984 -20.490 1.00 78.56 94 THR A N 1
ATOM 761 C CA . THR A 1 94 ? 11.773 2.290 -21.159 1.00 78.56 94 THR A CA 1
ATOM 762 C C . THR A 1 94 ? 13.145 2.673 -21.698 1.00 78.56 94 THR A C 1
ATOM 764 O O . THR A 1 94 ? 13.191 3.508 -22.596 1.00 78.56 94 THR A O 1
ATOM 767 N N . GLY A 1 95 ? 14.221 2.093 -21.157 1.00 76.62 95 GLY A N 1
ATOM 768 C CA . GLY A 1 95 ? 15.601 2.332 -21.582 1.00 76.62 95 GLY A CA 1
ATOM 769 C C . GLY A 1 95 ? 16.091 1.401 -22.690 1.00 76.62 95 GLY A C 1
ATOM 770 O O . GLY A 1 95 ? 17.236 1.530 -23.107 1.00 76.62 95 GLY A O 1
ATOM 771 N N . HIS A 1 96 ? 15.261 0.463 -23.156 1.00 80.12 96 HIS A N 1
ATOM 772 C CA . HIS A 1 96 ? 15.581 -0.346 -24.329 1.00 80.12 96 HIS A CA 1
ATOM 773 C C . HIS A 1 96 ? 15.456 0.497 -25.603 1.00 80.12 96 HIS A C 1
ATOM 775 O O . HIS A 1 96 ? 14.415 1.110 -25.847 1.00 80.12 96 HIS A O 1
ATOM 781 N N . ASP A 1 97 ? 16.496 0.450 -26.431 1.00 75.19 97 ASP A N 1
ATOM 782 C CA . ASP A 1 97 ? 16.565 1.099 -27.741 1.00 75.19 97 ASP A CA 1
ATOM 783 C C . ASP A 1 97 ? 16.602 0.037 -28.857 1.00 75.19 97 ASP A C 1
ATOM 785 O O . ASP A 1 97 ? 16.597 -1.169 -28.603 1.00 75.19 97 ASP A O 1
ATOM 789 N N . SER A 1 98 ? 16.655 0.458 -30.125 1.00 71.19 98 SER A N 1
ATOM 790 C CA . SER A 1 98 ? 16.690 -0.450 -31.286 1.00 71.19 98 SER A CA 1
ATOM 791 C C . SER A 1 98 ? 17.909 -1.382 -31.334 1.00 71.19 98 SER A C 1
ATOM 793 O O . SER A 1 98 ? 17.891 -2.359 -32.077 1.00 71.19 98 SER A O 1
ATOM 795 N N . ASN A 1 99 ? 18.946 -1.100 -30.541 1.00 76.25 99 ASN A N 1
ATOM 796 C CA . ASN A 1 99 ? 20.158 -1.916 -30.434 1.00 76.25 99 ASN A CA 1
ATOM 797 C C . ASN A 1 99 ? 20.070 -2.998 -29.344 1.00 76.25 99 ASN A C 1
ATOM 799 O O . ASN A 1 99 ? 20.986 -3.809 -29.219 1.00 76.25 99 ASN A O 1
ATOM 803 N N . THR A 1 100 ? 19.009 -3.014 -28.532 1.00 76.88 100 THR A N 1
ATOM 804 C CA . THR A 1 100 ? 18.858 -4.002 -27.461 1.00 76.88 100 THR A CA 1
ATOM 805 C C . THR A 1 100 ? 18.463 -5.364 -28.047 1.00 76.88 100 THR A C 1
ATOM 807 O O . THR A 1 100 ? 17.518 -5.434 -28.841 1.00 76.88 100 THR A O 1
ATOM 810 N N . PRO A 1 101 ? 19.137 -6.468 -27.672 1.00 81.38 101 PRO A N 1
ATOM 811 C CA . PRO A 1 101 ? 18.822 -7.790 -28.201 1.00 81.38 101 PRO A CA 1
ATOM 812 C C . PRO A 1 101 ? 17.365 -8.189 -27.910 1.00 81.38 101 PRO A C 1
ATOM 814 O O . PRO A 1 101 ? 16.846 -8.000 -26.807 1.00 81.38 101 PRO A O 1
ATOM 817 N N . GLN A 1 102 ? 16.697 -8.788 -28.905 1.00 76.44 102 GLN A N 1
ATOM 818 C CA . GLN A 1 102 ? 15.279 -9.177 -28.813 1.00 76.44 102 GLN A CA 1
ATOM 819 C C . GLN A 1 102 ? 14.979 -10.086 -27.612 1.00 76.44 102 GLN A C 1
ATOM 821 O O . GLN A 1 102 ? 13.910 -9.967 -27.014 1.00 76.44 102 GLN A O 1
ATOM 826 N N . CYS A 1 103 ? 15.927 -10.951 -27.236 1.00 77.38 103 CYS A N 1
ATOM 827 C CA . CYS A 1 103 ? 15.796 -11.843 -26.086 1.00 77.38 103 CYS A CA 1
ATOM 828 C C . CYS A 1 103 ? 15.587 -11.059 -24.776 1.00 77.38 103 CYS A C 1
ATOM 830 O O . CYS A 1 103 ? 14.627 -11.316 -24.050 1.00 77.38 103 CYS A O 1
ATOM 832 N N . GLU A 1 104 ? 16.397 -10.027 -24.518 1.00 76.25 104 GLU A N 1
ATOM 833 C CA . GLU A 1 104 ? 16.253 -9.183 -23.323 1.00 76.25 104 GLU A CA 1
ATOM 834 C C . GLU A 1 104 ? 14.947 -8.385 -23.345 1.00 76.25 104 GLU A C 1
ATOM 836 O O . GLU A 1 104 ? 14.245 -8.292 -22.337 1.00 76.25 104 GLU A O 1
ATOM 841 N N . SER A 1 105 ? 14.574 -7.846 -24.508 1.00 77.31 105 SER A N 1
ATOM 842 C CA . SER A 1 105 ? 13.314 -7.110 -24.667 1.00 77.31 105 SER A CA 1
ATOM 843 C C . SER A 1 105 ? 12.083 -7.982 -24.383 1.00 77.31 105 SER A C 1
ATOM 845 O O . SER A 1 105 ? 11.123 -7.513 -23.760 1.00 77.31 105 SER A O 1
ATOM 847 N N . SER A 1 106 ? 12.127 -9.261 -24.773 1.00 80.56 106 SER A N 1
ATOM 848 C CA . SER A 1 106 ? 11.065 -10.236 -24.504 1.00 80.56 106 SER A CA 1
ATOM 849 C C . SER A 1 106 ? 10.955 -10.568 -23.015 1.00 80.56 106 SER A C 1
ATOM 851 O O . SER A 1 106 ? 9.866 -10.472 -22.448 1.00 80.56 106 SER A O 1
ATOM 853 N N . VAL A 1 107 ? 12.076 -10.862 -22.346 1.00 82.94 107 VAL A N 1
ATOM 854 C CA . VAL A 1 107 ? 12.099 -11.166 -20.901 1.00 82.94 107 VAL A CA 1
ATOM 855 C C . VAL A 1 107 ? 11.573 -9.986 -20.081 1.00 82.94 107 VAL A C 1
ATOM 857 O O . VAL A 1 107 ? 10.737 -10.151 -19.193 1.00 82.94 107 VAL A O 1
ATOM 860 N N . VAL A 1 108 ? 11.993 -8.763 -20.415 1.00 8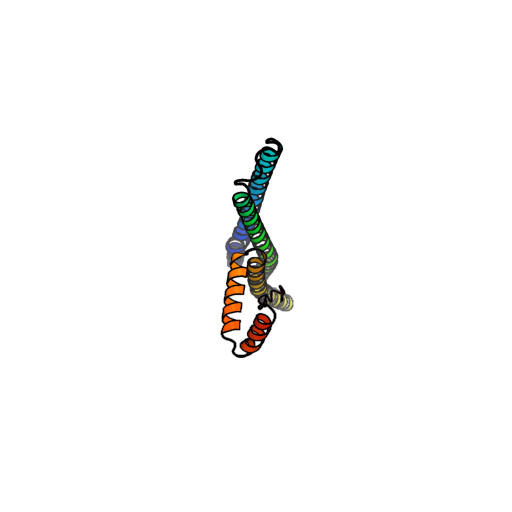1.06 108 VAL A N 1
ATOM 861 C CA . VAL A 1 108 ? 11.514 -7.545 -19.746 1.00 81.06 108 VAL A CA 1
ATOM 862 C C . VAL A 1 108 ? 10.019 -7.307 -20.010 1.00 81.06 108 VAL A C 1
ATOM 864 O O . VAL A 1 108 ? 9.305 -6.816 -19.132 1.00 81.06 108 VAL A O 1
ATOM 867 N N . ALA A 1 109 ? 9.500 -7.676 -21.187 1.00 79.00 109 ALA A N 1
ATOM 868 C CA . ALA A 1 109 ? 8.067 -7.616 -21.482 1.00 79.00 109 ALA A CA 1
ATOM 869 C C . ALA A 1 109 ? 7.250 -8.601 -20.634 1.00 79.00 109 ALA A C 1
ATOM 871 O O . ALA A 1 109 ? 6.202 -8.230 -20.098 1.00 79.00 109 ALA A O 1
ATOM 872 N N . GLU A 1 110 ? 7.730 -9.834 -20.495 1.00 84.12 110 GLU A N 1
ATOM 873 C CA . GLU A 1 110 ? 7.093 -10.863 -19.672 1.00 84.12 110 GLU A CA 1
ATOM 874 C C . GLU A 1 110 ? 7.120 -10.497 -18.189 1.00 84.12 110 GLU A C 1
ATOM 876 O O . GLU A 1 110 ? 6.081 -10.547 -17.530 1.00 84.12 110 GLU A O 1
ATOM 881 N N . LEU A 1 111 ? 8.257 -10.012 -17.683 1.00 81.81 111 LEU A N 1
ATOM 882 C CA . LEU A 1 111 ? 8.365 -9.494 -16.319 1.00 81.81 111 LEU A CA 1
ATOM 883 C C . LEU A 1 111 ? 7.415 -8.318 -16.084 1.00 81.81 111 LEU A C 1
ATOM 885 O O . LEU A 1 111 ? 6.772 -8.243 -15.041 1.00 81.81 111 LEU A O 1
ATOM 889 N N . SER A 1 112 ? 7.271 -7.415 -17.056 1.00 81.88 112 SER A N 1
ATOM 890 C CA . SER A 1 112 ? 6.350 -6.282 -16.937 1.00 81.88 112 SER A CA 1
ATOM 891 C C . SER A 1 112 ? 4.893 -6.752 -16.852 1.00 81.88 112 SER A C 1
ATOM 893 O O . SER A 1 112 ? 4.132 -6.247 -16.026 1.00 81.88 112 SER A O 1
ATOM 895 N N . ARG A 1 113 ? 4.508 -7.781 -17.622 1.00 80.25 113 ARG A N 1
ATOM 896 C CA . ARG A 1 113 ? 3.186 -8.425 -17.505 1.00 80.25 113 ARG A CA 1
ATOM 897 C C . ARG A 1 113 ? 3.000 -9.122 -16.158 1.00 80.25 113 ARG A C 1
ATOM 899 O O . ARG A 1 113 ? 1.944 -8.965 -15.547 1.00 80.25 113 ARG A O 1
ATOM 906 N N . LEU A 1 114 ? 4.018 -9.835 -15.676 1.00 83.06 114 LEU A N 1
ATOM 907 C CA . LEU A 1 114 ? 3.993 -10.501 -14.376 1.00 83.06 114 LEU A CA 1
ATOM 908 C C . LEU A 1 114 ? 3.809 -9.483 -13.245 1.00 83.06 114 LEU A C 1
ATOM 910 O O . LEU A 1 114 ? 2.890 -9.620 -12.442 1.00 83.06 114 LEU A O 1
ATOM 914 N N . PHE A 1 115 ? 4.601 -8.411 -13.215 1.00 81.19 115 PHE A N 1
ATOM 915 C CA . PHE A 1 115 ? 4.473 -7.378 -12.188 1.00 81.19 115 PHE A CA 1
ATOM 916 C C . PHE A 1 115 ? 3.180 -6.569 -12.305 1.00 81.19 115 PHE A C 1
ATOM 918 O O . PHE A 1 115 ? 2.651 -6.119 -11.292 1.00 81.19 115 PHE A O 1
ATOM 925 N N . ASN A 1 116 ? 2.608 -6.448 -13.504 1.00 79.38 116 ASN A N 1
ATOM 926 C CA . ASN A 1 116 ? 1.277 -5.872 -13.659 1.00 79.38 116 ASN A CA 1
ATOM 927 C C . ASN A 1 116 ? 0.183 -6.767 -13.047 1.00 79.38 116 ASN A C 1
ATOM 929 O O . ASN A 1 116 ? -0.810 -6.248 -12.554 1.00 79.38 116 ASN A O 1
ATOM 933 N N . SER A 1 117 ? 0.357 -8.094 -13.016 1.00 83.00 117 SER A N 1
ATOM 934 C CA . SER A 1 117 ? -0.575 -9.010 -12.328 1.00 83.00 117 SER A CA 1
ATOM 935 C C . SER A 1 117 ? -0.490 -8.912 -10.798 1.00 83.00 117 SER A C 1
ATOM 937 O O . SER A 1 117 ? -1.465 -9.154 -10.087 1.00 83.00 117 SER A O 1
ATOM 939 N N . THR A 1 118 ? 0.649 -8.459 -10.270 1.00 79.25 118 THR A N 1
ATOM 940 C CA . THR A 1 118 ? 0.863 -8.264 -8.831 1.00 79.25 118 THR A CA 1
ATOM 941 C C . THR A 1 118 ? -0.108 -7.252 -8.218 1.00 79.25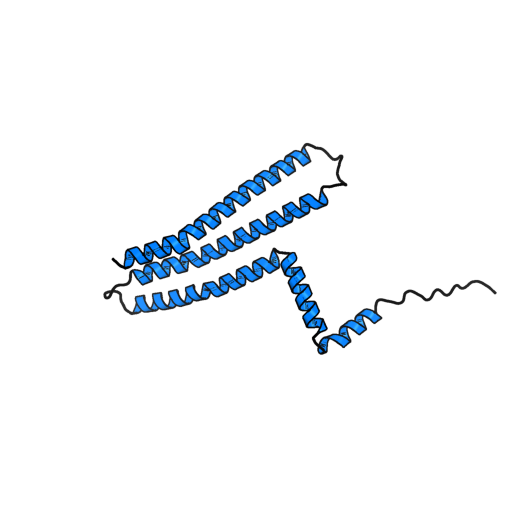 118 THR A C 1
ATOM 943 O O . THR A 1 118 ? -0.443 -7.367 -7.038 1.00 79.25 118 THR A O 1
ATOM 946 N N . LYS A 1 119 ? -0.648 -6.313 -9.008 1.00 79.56 119 LYS A N 1
ATOM 947 C CA . LYS A 1 119 ? -1.707 -5.394 -8.554 1.00 79.56 119 LYS A CA 1
ATOM 948 C C . LYS A 1 119 ? -2.942 -6.148 -8.043 1.00 79.56 119 LYS A C 1
ATOM 950 O O . LYS A 1 119 ? -3.562 -5.738 -7.066 1.00 79.56 119 LYS A O 1
ATOM 955 N N . ASP A 1 120 ? -3.271 -7.283 -8.656 1.00 81.19 120 ASP A N 1
ATOM 956 C CA . ASP A 1 120 ? -4.443 -8.081 -8.298 1.00 81.19 120 ASP A CA 1
ATOM 957 C C . ASP A 1 120 ? -4.199 -8.833 -6.978 1.00 81.19 120 ASP A C 1
ATOM 959 O O . ASP A 1 120 ? -5.079 -8.900 -6.115 1.00 81.19 120 ASP A O 1
ATOM 963 N N . ILE A 1 121 ? -2.959 -9.284 -6.754 1.00 81.12 121 ILE A N 1
ATOM 964 C CA . ILE A 1 121 ? -2.497 -9.829 -5.467 1.00 81.12 121 ILE A CA 1
ATOM 965 C C . ILE A 1 121 ? -2.566 -8.748 -4.383 1.00 81.12 121 ILE A C 1
ATOM 967 O O . ILE A 1 121 ? -3.049 -8.997 -3.277 1.00 81.12 121 ILE A O 1
ATOM 971 N N . GLN A 1 122 ? -2.135 -7.528 -4.702 1.00 81.75 122 GLN A N 1
ATOM 972 C CA . GLN A 1 122 ? -2.184 -6.395 -3.787 1.00 81.75 122 GLN A CA 1
ATOM 973 C C . 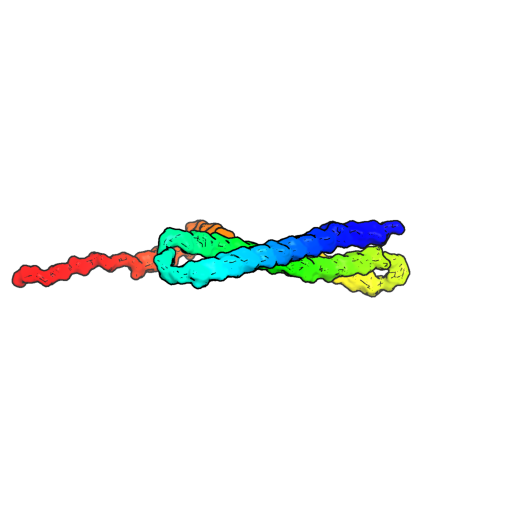GLN A 1 122 ? -3.632 -6.091 -3.374 1.00 81.75 122 GLN A C 1
ATOM 975 O O . GLN A 1 122 ? -3.917 -6.013 -2.177 1.00 81.75 122 GLN A O 1
ATOM 980 N N . PHE A 1 123 ? -4.574 -6.031 -4.325 1.00 81.38 123 PHE A N 1
ATOM 981 C CA . PHE A 1 123 ? -6.006 -5.882 -4.034 1.00 81.38 123 PHE A CA 1
ATOM 982 C C . PHE A 1 123 ? -6.546 -6.990 -3.123 1.00 81.38 123 PHE A C 1
ATOM 984 O O . PHE A 1 123 ? -7.281 -6.699 -2.171 1.00 81.38 123 PHE A O 1
ATOM 991 N N . ALA A 1 124 ? -6.148 -8.244 -3.348 1.00 83.56 124 ALA A N 1
ATOM 992 C CA . ALA A 1 124 ? -6.528 -9.350 -2.475 1.00 83.56 124 ALA A CA 1
ATOM 993 C C . ALA A 1 124 ? -5.988 -9.157 -1.047 1.00 83.56 124 ALA A C 1
ATOM 995 O O . ALA A 1 124 ? -6.742 -9.282 -0.077 1.00 83.56 124 ALA A O 1
ATOM 996 N N . ILE A 1 125 ? -4.713 -8.780 -0.897 1.00 81.12 125 ILE A N 1
ATOM 997 C CA . ILE A 1 125 ? -4.089 -8.524 0.411 1.00 81.12 125 ILE A CA 1
ATOM 998 C C . ILE A 1 125 ? -4.775 -7.363 1.136 1.00 81.12 125 ILE A C 1
ATOM 1000 O O . ILE A 1 125 ? -5.022 -7.463 2.343 1.00 81.12 125 ILE A O 1
ATOM 1004 N N . HIS A 1 126 ? -5.152 -6.289 0.434 1.00 83.19 126 HIS A N 1
ATOM 1005 C CA . HIS A 1 126 ? -5.964 -5.223 1.023 1.00 83.19 126 HIS A CA 1
ATOM 1006 C C . HIS A 1 126 ? -7.269 -5.792 1.594 1.00 83.19 126 HIS A C 1
ATOM 1008 O O . HIS A 1 126 ? -7.582 -5.555 2.763 1.00 83.19 126 HIS A O 1
ATOM 1014 N N . GLY A 1 127 ? -7.984 -6.614 0.818 1.00 80.69 127 GLY A N 1
ATOM 1015 C CA . GLY A 1 127 ? -9.202 -7.301 1.258 1.00 80.69 127 GLY A CA 1
ATOM 1016 C C . GLY A 1 127 ? -8.999 -8.138 2.525 1.00 80.69 127 GLY A C 1
ATOM 1017 O O . GLY A 1 127 ? -9.742 -7.981 3.501 1.00 80.69 127 GLY A O 1
ATOM 1018 N N . TYR A 1 128 ? -7.956 -8.972 2.564 1.00 80.69 128 TYR A N 1
ATOM 1019 C CA . TYR A 1 128 ? -7.611 -9.755 3.755 1.00 80.69 128 TYR A CA 1
ATOM 1020 C C . TYR A 1 128 ? -7.274 -8.866 4.952 1.00 80.69 128 TYR A C 1
ATOM 1022 O O . TYR A 1 128 ? -7.745 -9.119 6.064 1.00 80.69 128 TYR A O 1
ATOM 1030 N N . THR A 1 129 ? -6.530 -7.782 4.737 1.00 81.25 129 THR A N 1
ATOM 1031 C CA . THR A 1 129 ? -6.175 -6.840 5.803 1.00 81.25 129 THR A CA 1
ATOM 1032 C C . THR A 1 129 ? -7.428 -6.212 6.417 1.00 81.25 129 THR A C 1
ATOM 1034 O O . THR A 1 129 ? -7.557 -6.150 7.645 1.00 81.25 129 THR A O 1
ATOM 1037 N N . TYR A 1 130 ? -8.413 -5.829 5.598 1.00 78.94 130 TYR A N 1
ATOM 1038 C CA . TYR A 1 130 ? -9.692 -5.328 6.104 1.00 78.94 130 TYR A CA 1
ATOM 1039 C C . TYR A 1 130 ? -10.438 -6.373 6.940 1.00 78.94 130 TYR A C 1
ATOM 1041 O O . TYR A 1 130 ? -10.941 -6.055 8.022 1.00 78.94 130 TYR A O 1
ATOM 1049 N N . ILE A 1 131 ? -10.465 -7.630 6.492 1.00 80.25 131 ILE A N 1
ATOM 1050 C CA . ILE A 1 131 ? -11.105 -8.729 7.226 1.00 80.25 131 ILE A CA 1
ATOM 1051 C C . ILE A 1 131 ? -10.419 -8.959 8.579 1.00 80.25 131 ILE A C 1
ATOM 1053 O O . ILE A 1 131 ? -11.097 -9.065 9.601 1.00 80.25 131 ILE A O 1
ATOM 1057 N N . PHE A 1 132 ? -9.090 -9.002 8.640 1.00 75.06 132 PHE A N 1
ATOM 1058 C CA . PHE A 1 132 ? -8.386 -9.295 9.890 1.00 75.06 132 PHE A CA 1
ATOM 1059 C C . PHE A 1 132 ? -8.453 -8.142 10.899 1.00 75.06 132 PHE A C 1
ATOM 1061 O O . PHE A 1 132 ? -8.784 -8.354 12.075 1.00 75.06 132 PHE A O 1
ATOM 1068 N N . PHE A 1 133 ? -8.201 -6.908 10.460 1.00 75.19 133 PHE A N 1
ATOM 1069 C CA . PHE A 1 133 ? -8.029 -5.778 11.373 1.00 75.19 133 PHE A CA 1
ATOM 1070 C C . PHE A 1 133 ? -9.342 -5.072 11.731 1.00 75.19 133 PHE A C 1
ATOM 1072 O O . PHE A 1 133 ? -9.511 -4.643 12.878 1.00 75.19 133 PHE A O 1
ATOM 1079 N N . PHE A 1 134 ? -10.329 -5.024 10.828 1.00 73.50 134 PHE A N 1
ATOM 1080 C CA . PHE A 1 134 ? -11.557 -4.258 11.052 1.00 73.50 134 PHE A CA 1
ATOM 1081 C C . PHE A 1 134 ? -12.704 -5.152 11.532 1.00 73.50 134 PHE A C 1
ATOM 1083 O O . PHE A 1 134 ? -13.340 -5.894 10.781 1.00 73.50 134 PHE A O 1
ATOM 1090 N N . LYS A 1 135 ? -13.030 -5.043 12.827 1.00 70.50 135 LYS A N 1
ATOM 1091 C CA . LYS A 1 135 ? -14.172 -5.751 13.438 1.00 70.50 135 LYS A CA 1
ATOM 1092 C C . LYS A 1 135 ? -15.505 -5.369 12.779 1.00 70.50 135 LYS A C 1
ATOM 1094 O O . LYS A 1 135 ? -16.364 -6.229 12.608 1.00 70.50 135 LYS A O 1
ATOM 1099 N N . PHE A 1 136 ? -15.652 -4.106 12.369 1.00 75.81 136 PHE A N 1
ATOM 1100 C CA . PHE A 1 136 ? -16.822 -3.622 11.629 1.00 75.81 136 PHE A CA 1
ATOM 1101 C C . PHE A 1 136 ? -17.027 -4.393 10.320 1.00 75.81 136 PHE A C 1
ATOM 1103 O O . PHE A 1 136 ? -18.125 -4.888 10.066 1.00 75.81 136 PHE A O 1
ATOM 1110 N N . PHE A 1 137 ? -15.958 -4.567 9.535 1.00 73.69 137 PHE A N 1
ATOM 1111 C CA . PHE A 1 137 ? -16.017 -5.275 8.259 1.00 73.69 137 PHE A CA 1
ATOM 1112 C C . PHE A 1 137 ? -16.410 -6.743 8.454 1.00 73.69 137 PHE A C 1
ATOM 1114 O O . PHE A 1 137 ? -17.342 -7.222 7.812 1.00 73.69 137 PHE A O 1
ATOM 1121 N N . ARG A 1 138 ? -15.809 -7.432 9.436 1.00 80.44 138 ARG A N 1
ATOM 1122 C CA . ARG A 1 138 ? -16.199 -8.806 9.807 1.00 80.44 138 ARG A CA 1
ATOM 1123 C C . ARG A 1 138 ? -17.651 -8.923 10.249 1.00 80.44 138 ARG A C 1
ATOM 1125 O O . ARG A 1 138 ? -18.338 -9.854 9.839 1.00 80.44 138 ARG A O 1
ATOM 1132 N N . ASN A 1 139 ? -18.136 -7.992 11.069 1.00 79.25 139 ASN A N 1
ATOM 1133 C CA . ASN A 1 139 ? -19.529 -7.996 11.511 1.00 79.25 139 ASN A CA 1
ATOM 1134 C C . ASN A 1 139 ? -20.491 -7.778 10.338 1.00 79.25 139 ASN A C 1
ATOM 1136 O O . ASN A 1 139 ? -21.503 -8.473 10.240 1.00 79.25 139 ASN A O 1
ATOM 1140 N N . ARG A 1 140 ? -20.162 -6.868 9.416 1.00 80.38 140 ARG A N 1
ATOM 1141 C CA . ARG A 1 140 ? -20.949 -6.636 8.201 1.00 80.38 140 ARG A CA 1
ATOM 1142 C C . ARG A 1 140 ? -20.938 -7.861 7.286 1.00 80.38 140 ARG A C 1
ATOM 1144 O O . ARG A 1 140 ? -22.010 -8.293 6.872 1.00 80.38 140 ARG A O 1
ATOM 1151 N N . LEU A 1 141 ? -19.779 -8.479 7.060 1.00 81.00 141 LEU A N 1
ATOM 1152 C CA . LEU A 1 141 ? -19.644 -9.701 6.261 1.00 81.00 141 LEU A CA 1
ATOM 1153 C C . LEU A 1 141 ? -20.426 -10.868 6.877 1.00 81.00 141 LEU A C 1
ATOM 1155 O O . LEU A 1 141 ? -21.169 -11.556 6.183 1.00 81.00 141 LEU A O 1
ATOM 1159 N N . ARG A 1 142 ? -20.358 -11.037 8.203 1.00 80.94 142 ARG A N 1
ATOM 1160 C CA . ARG A 1 142 ? -21.147 -12.038 8.936 1.00 80.94 142 ARG A CA 1
ATOM 1161 C C . ARG A 1 142 ? -22.647 -11.782 8.809 1.00 80.94 142 ARG A C 1
ATOM 1163 O O . ARG A 1 142 ? -23.417 -12.730 8.685 1.00 80.94 142 ARG A O 1
ATOM 1170 N N . ASN A 1 143 ? -23.074 -10.521 8.822 1.00 80.19 143 ASN A N 1
ATOM 1171 C CA . ASN A 1 143 ? -24.476 -10.153 8.634 1.00 80.19 143 ASN A CA 1
ATOM 1172 C C . ASN A 1 143 ? -24.952 -10.413 7.201 1.00 80.19 143 ASN A C 1
ATOM 1174 O O . ASN A 1 143 ? -26.048 -10.939 7.026 1.00 80.19 143 ASN A O 1
ATOM 1178 N N . VAL A 1 144 ? -24.133 -10.115 6.191 1.00 82.25 144 VAL A N 1
ATOM 1179 C CA . VAL A 1 144 ? -24.418 -10.460 4.790 1.00 82.25 144 VAL A CA 1
ATOM 1180 C C . VAL A 1 144 ? -24.492 -11.980 4.622 1.00 82.25 144 VAL A C 1
ATOM 1182 O O . VAL A 1 144 ? -25.500 -12.482 4.134 1.00 82.25 144 VAL A O 1
ATOM 1185 N N . GLY A 1 145 ? -23.517 -12.726 5.145 1.00 79.94 145 GLY A N 1
ATOM 1186 C CA . GLY A 1 145 ? -23.524 -14.191 5.130 1.00 79.94 145 GLY A CA 1
ATOM 1187 C C . GLY A 1 145 ? -24.748 -14.787 5.830 1.00 79.94 145 GLY A C 1
ATOM 1188 O O . GLY A 1 145 ? -25.358 -15.721 5.322 1.00 79.94 145 GLY A O 1
ATOM 1189 N N . ARG A 1 146 ? -25.193 -14.205 6.952 1.00 77.94 146 ARG A N 1
ATOM 1190 C CA . ARG A 1 146 ? -26.449 -14.597 7.617 1.00 77.94 146 ARG A CA 1
ATOM 1191 C C . ARG A 1 146 ? -27.682 -14.327 6.754 1.00 77.94 146 ARG A C 1
ATOM 1193 O O . ARG A 1 146 ? -28.595 -15.145 6.771 1.00 77.94 146 ARG A O 1
ATOM 1200 N N . ARG A 1 147 ? -27.736 -13.214 6.013 1.00 74.94 147 ARG A N 1
ATOM 1201 C CA . ARG A 1 147 ? -28.851 -12.921 5.091 1.00 74.94 147 ARG A CA 1
ATOM 1202 C C . ARG A 1 147 ? -28.882 -13.901 3.921 1.00 74.94 147 ARG A C 1
ATOM 1204 O O . ARG A 1 147 ? -29.953 -14.396 3.596 1.00 74.94 147 ARG A O 1
ATOM 1211 N N . ILE A 1 148 ? -27.723 -14.220 3.348 1.00 75.19 148 ILE A N 1
ATOM 1212 C CA . ILE A 1 148 ? -27.594 -15.219 2.276 1.00 75.19 148 ILE A CA 1
ATOM 1213 C C . ILE A 1 148 ? -28.018 -16.597 2.801 1.00 75.19 148 ILE A C 1
ATOM 1215 O O . ILE A 1 148 ? -28.856 -17.252 2.192 1.00 75.19 148 ILE A O 1
ATOM 1219 N N . ARG A 1 149 ? -27.562 -16.991 3.997 1.00 66.62 149 ARG A N 1
ATOM 1220 C CA . ARG A 1 149 ? -27.949 -18.263 4.630 1.00 66.62 149 ARG A CA 1
ATOM 1221 C C . ARG A 1 149 ? -29.445 -18.355 4.947 1.00 66.62 149 ARG A C 1
ATOM 1223 O O . ARG A 1 149 ? -30.000 -19.441 4.877 1.00 66.62 149 ARG A O 1
ATOM 1230 N N . LYS A 1 150 ? -30.097 -17.233 5.276 1.00 60.88 150 LYS A N 1
ATOM 1231 C CA . LYS A 1 150 ? -31.556 -17.157 5.477 1.00 60.88 150 LYS A CA 1
ATOM 1232 C C . LYS A 1 150 ? -32.356 -17.211 4.170 1.00 60.88 150 LYS A C 1
ATOM 1234 O O . LYS A 1 150 ? -33.501 -17.634 4.207 1.00 60.88 150 LYS A O 1
ATOM 1239 N N . LYS A 1 151 ? -31.777 -16.775 3.046 1.00 61.56 151 LYS A N 1
ATOM 1240 C CA . LYS A 1 151 ? -32.393 -16.853 1.709 1.00 61.56 151 LYS A CA 1
ATOM 1241 C C . LYS A 1 151 ? -32.092 -18.165 0.974 1.00 61.56 151 LYS A C 1
ATOM 1243 O O . LYS A 1 151 ? -32.788 -18.495 0.026 1.00 61.56 151 LYS A O 1
ATOM 1248 N N . CYS A 1 152 ? -31.078 -18.916 1.398 1.00 56.84 152 CYS A N 1
ATOM 1249 C CA . CYS A 1 152 ? -30.805 -20.256 0.888 1.00 56.84 152 CYS A CA 1
ATOM 1250 C C . CYS A 1 152 ? -31.837 -21.252 1.438 1.00 56.84 152 CYS A C 1
ATOM 1252 O O . CYS A 1 152 ? -31.763 -21.643 2.606 1.00 56.84 152 CYS A O 1
ATOM 1254 N N . CYS A 1 153 ? -32.759 -21.703 0.582 1.00 59.00 153 CYS A N 1
ATOM 1255 C CA . CYS A 1 153 ? -33.782 -22.705 0.907 1.00 59.00 153 CYS A CA 1
ATOM 1256 C C . CYS A 1 153 ? -33.203 -24.014 1.490 1.00 59.00 153 CYS A C 1
ATOM 1258 O O . CYS A 1 153 ? -33.883 -24.694 2.251 1.00 59.00 153 CYS A O 1
ATOM 1260 N N . CYS A 1 154 ? -31.925 -24.326 1.242 1.00 58.69 154 CYS A N 1
ATOM 1261 C CA . CYS A 1 154 ? -31.262 -25.541 1.734 1.00 58.69 154 CYS A CA 1
ATOM 1262 C C . CYS A 1 154 ? -30.818 -25.494 3.215 1.00 58.69 154 CYS A C 1
ATOM 1264 O O . CYS A 1 154 ? -30.421 -26.516 3.763 1.00 58.69 154 CYS A O 1
ATOM 1266 N N . CYS A 1 155 ? -30.848 -24.335 3.893 1.00 50.78 155 CYS A N 1
ATOM 1267 C CA . CYS A 1 155 ? -30.375 -24.198 5.288 1.00 50.78 155 CYS A CA 1
ATOM 1268 C C . CYS A 1 155 ? -31.495 -24.179 6.349 1.00 50.78 155 CYS A C 1
ATOM 1270 O O . CYS A 1 155 ? -31.203 -24.124 7.547 1.00 50.78 155 CYS A O 1
ATOM 1272 N N . ILE A 1 156 ? -32.765 -24.220 5.937 1.00 52.09 156 ILE A N 1
ATOM 1273 C CA . ILE A 1 156 ? -33.932 -24.142 6.832 1.00 52.09 156 ILE A CA 1
ATOM 1274 C C . ILE A 1 156 ? -34.088 -25.369 7.766 1.00 52.09 156 ILE A C 1
ATOM 1276 O O . ILE A 1 156 ? -34.418 -25.147 8.936 1.00 52.09 156 ILE A O 1
ATOM 1280 N N . PRO A 1 157 ? -33.797 -26.630 7.370 1.00 49.16 157 PRO A N 1
ATOM 1281 C CA . PRO A 1 157 ? -34.003 -27.761 8.281 1.00 49.16 157 PRO A CA 1
ATOM 1282 C C . PRO A 1 157 ? -32.984 -27.809 9.435 1.00 49.16 157 PRO A C 1
ATOM 1284 O O . PRO A 1 157 ? -33.322 -28.222 10.543 1.00 49.16 157 PRO A O 1
ATOM 1287 N N . ILE A 1 158 ? -31.757 -27.313 9.229 1.00 53.22 158 ILE A N 1
ATOM 1288 C CA . ILE A 1 158 ? -30.674 -27.397 10.229 1.00 53.22 158 ILE A CA 1
ATOM 1289 C C . ILE A 1 158 ? -30.902 -26.422 11.398 1.00 53.22 158 ILE A C 1
ATOM 1291 O O . ILE A 1 158 ? -30.599 -26.740 12.548 1.00 53.22 158 ILE A O 1
ATOM 1295 N N . LEU A 1 159 ? -31.481 -25.240 11.142 1.00 51.56 159 LEU A N 1
ATOM 1296 C CA . LEU A 1 159 ? -31.745 -24.259 12.203 1.00 51.56 159 LEU A CA 1
ATOM 1297 C C . LEU A 1 159 ? -32.955 -24.617 13.081 1.00 51.56 159 LEU A C 1
ATOM 1299 O O . LEU A 1 159 ? -33.008 -24.176 14.229 1.00 51.56 159 LEU A O 1
ATOM 1303 N N . ARG A 1 160 ? -33.913 -25.404 12.567 1.00 49.03 160 ARG A N 1
ATOM 1304 C CA . ARG A 1 160 ? -35.041 -25.920 13.364 1.00 49.03 160 ARG A CA 1
ATOM 1305 C C . ARG A 1 160 ? -34.569 -26.954 14.386 1.00 49.03 160 ARG A C 1
ATOM 1307 O O . ARG A 1 160 ? -34.963 -26.874 15.545 1.00 49.03 160 ARG A O 1
ATOM 1314 N N . ASN A 1 161 ? -33.658 -27.840 13.988 1.00 44.44 161 ASN A N 1
ATOM 1315 C CA . ASN A 1 161 ? -33.183 -28.921 14.851 1.00 44.44 161 ASN A CA 1
ATOM 1316 C C . ASN A 1 161 ? -32.342 -28.402 16.040 1.00 44.44 161 ASN A C 1
ATOM 1318 O O . ASN A 1 161 ? -32.526 -28.821 17.176 1.00 44.44 161 ASN A O 1
ATOM 1322 N N . MET A 1 162 ? -31.509 -27.371 15.834 1.00 48.47 162 MET A N 1
ATOM 1323 C CA . MET A 1 162 ? -30.748 -26.754 16.936 1.00 48.47 162 MET A CA 1
ATOM 1324 C C . MET A 1 162 ? -31.598 -25.952 17.934 1.00 48.47 162 MET A C 1
ATOM 1326 O O . MET A 1 162 ? -31.162 -25.753 19.068 1.00 48.47 162 MET A O 1
ATOM 1330 N N . LYS A 1 163 ? -32.783 -25.467 17.539 1.00 45.31 163 LYS A N 1
ATOM 1331 C CA . LYS A 1 163 ? -33.685 -24.753 18.456 1.00 45.31 163 LYS A CA 1
ATOM 1332 C C . LYS A 1 163 ? -34.480 -25.726 19.336 1.00 45.31 163 LYS A C 1
ATOM 1334 O O . LYS A 1 163 ? -34.734 -25.395 20.485 1.00 45.31 163 LYS A O 1
ATOM 1339 N N . SER A 1 164 ? -34.777 -26.925 18.827 1.00 43.34 164 SER A N 1
ATOM 1340 C CA . SER A 1 164 ? -35.443 -28.000 19.578 1.00 43.34 164 SER A CA 1
ATOM 1341 C C . SER A 1 164 ? -34.577 -28.586 20.699 1.00 43.34 164 SER A C 1
ATOM 1343 O O . SER A 1 164 ? -35.109 -29.067 21.686 1.00 43.34 164 SER A O 1
ATOM 1345 N N . ILE A 1 165 ? -33.246 -28.534 20.575 1.00 51.09 165 ILE A N 1
ATOM 1346 C CA . ILE A 1 165 ? -32.325 -29.108 21.575 1.00 51.09 165 ILE A CA 1
ATOM 1347 C C . ILE A 1 165 ? -32.082 -28.147 22.758 1.00 51.09 165 ILE A C 1
ATOM 1349 O O . ILE A 1 165 ? -31.521 -28.542 23.775 1.00 51.09 165 ILE A O 1
ATOM 1353 N N . LYS A 1 166 ? -32.478 -26.869 22.654 1.00 46.88 166 LYS A N 1
ATOM 1354 C CA . LYS A 1 166 ? -32.067 -25.823 23.610 1.00 46.88 166 LYS A CA 1
ATOM 1355 C C . LYS A 1 166 ? -33.196 -25.126 24.374 1.00 46.88 166 LYS A C 1
ATOM 1357 O O . LYS A 1 166 ? -32.952 -24.059 24.932 1.00 46.88 166 LYS A O 1
ATOM 1362 N N . GLY A 1 167 ? -34.390 -25.711 24.438 1.00 40.41 167 GLY A N 1
ATOM 1363 C CA . GLY A 1 167 ? -35.469 -25.175 25.266 1.00 40.41 167 GLY A CA 1
ATOM 1364 C C . GLY A 1 167 ? -36.613 -26.156 25.482 1.00 40.41 167 GLY A C 1
ATOM 1365 O O . GLY A 1 167 ? -37.456 -26.279 24.607 1.00 40.41 167 GLY A O 1
ATOM 1366 N N . ASP A 1 168 ? -36.608 -26.807 26.645 1.00 33.94 168 ASP A N 1
ATOM 1367 C CA . ASP A 1 168 ? -37.726 -26.749 27.597 1.00 33.94 168 ASP A CA 1
ATOM 1368 C C . ASP A 1 168 ? -37.218 -27.113 29.008 1.00 33.94 168 ASP A C 1
ATOM 1370 O O . ASP A 1 168 ? -37.094 -28.288 29.348 1.00 33.94 168 ASP A O 1
ATOM 1374 N N . PRO A 1 169 ? -36.863 -26.128 29.854 1.00 44.47 169 PRO A N 1
ATOM 1375 C CA . PRO A 1 169 ? -36.762 -26.312 31.291 1.00 44.47 169 PRO A CA 1
ATOM 1376 C C . PRO A 1 169 ? -38.082 -25.863 31.930 1.00 44.47 169 PRO A C 1
ATOM 1378 O O . PRO A 1 169 ? -38.158 -24.786 32.515 1.00 44.47 169 PRO A O 1
ATOM 1381 N N . SER A 1 170 ? -39.139 -26.660 31.786 1.00 43.59 170 SER A N 1
ATOM 1382 C CA . SER A 1 170 ? -40.374 -26.468 32.554 1.00 43.59 170 SER A CA 1
ATOM 1383 C C . SER A 1 170 ? -41.223 -27.737 32.581 1.00 43.59 170 SER A C 1
ATOM 1385 O O . SER A 1 170 ? -42.258 -27.823 31.929 1.00 43.59 170 SER A O 1
ATOM 1387 N N . GLN A 1 171 ? -40.803 -28.711 33.386 1.00 38.38 171 GLN A N 1
ATOM 1388 C CA . GLN A 1 171 ? -41.753 -29.502 34.164 1.00 38.38 171 GLN A CA 1
ATOM 1389 C C . GLN A 1 171 ? -41.294 -29.477 35.620 1.00 38.38 171 GLN A C 1
ATOM 1391 O O . GLN A 1 171 ? -40.456 -30.257 36.061 1.00 38.38 171 GLN A O 1
ATOM 1396 N N . ILE A 1 172 ? -41.815 -28.476 36.327 1.00 41.31 172 ILE A N 1
ATOM 1397 C CA . ILE A 1 172 ? -42.015 -28.511 37.769 1.00 41.31 172 ILE A CA 1
ATOM 1398 C C . ILE A 1 172 ? -43.163 -29.501 37.974 1.00 41.31 172 ILE A C 1
ATOM 1400 O O . ILE A 1 172 ? -44.280 -29.237 37.536 1.00 41.31 172 ILE A O 1
ATOM 1404 N N . THR A 1 173 ? -42.891 -30.638 38.600 1.00 41.91 173 THR A N 1
ATOM 1405 C CA . THR A 1 173 ? -43.920 -31.383 39.328 1.00 41.91 173 THR A CA 1
ATOM 1406 C C . THR A 1 173 ? -43.466 -31.444 40.770 1.00 41.91 173 THR A C 1
ATOM 1408 O O . THR A 1 173 ? -42.587 -32.231 41.126 1.00 41.91 173 THR A O 1
ATOM 1411 N N . ASP A 1 174 ? -44.044 -30.544 41.560 1.00 34.81 174 ASP A N 1
ATOM 1412 C CA . ASP A 1 174 ? -44.108 -30.633 43.008 1.00 34.81 174 ASP A CA 1
ATOM 1413 C C . ASP A 1 174 ? -44.651 -32.014 43.394 1.00 34.81 174 ASP A C 1
ATOM 1415 O O . ASP A 1 174 ? -45.780 -32.369 43.059 1.00 34.81 174 ASP A O 1
ATOM 1419 N N . PHE A 1 175 ? -43.841 -32.798 44.101 1.00 37.44 175 PHE A N 1
ATOM 1420 C CA . PHE A 1 175 ? -44.332 -33.899 44.918 1.00 37.44 175 PHE A CA 1
ATOM 1421 C C . PHE A 1 175 ? -44.442 -33.380 46.350 1.00 37.44 175 PHE A C 1
ATOM 1423 O O . PHE A 1 175 ? -43.441 -33.250 47.052 1.00 37.44 175 PHE A O 1
ATOM 1430 N N . SER A 1 176 ? -45.668 -33.073 46.768 1.00 33.03 176 SER A N 1
ATOM 1431 C CA . SER A 1 176 ? -46.034 -32.946 48.175 1.00 33.03 176 SER A CA 1
ATOM 1432 C C . SER A 1 176 ? -47.446 -33.495 48.384 1.00 33.03 176 SER A C 1
ATOM 1434 O O . SER A 1 176 ? -48.409 -32.963 47.842 1.00 33.03 176 SER A O 1
ATOM 1436 N N . ASN A 1 177 ? -47.488 -34.576 49.163 1.00 34.34 177 ASN A N 1
ATOM 1437 C CA . ASN A 1 177 ? -48.537 -35.064 50.061 1.00 34.34 177 ASN A CA 1
ATOM 1438 C C . ASN A 1 177 ? -49.976 -35.255 49.549 1.00 34.34 177 ASN A C 1
ATOM 1440 O O . ASN A 1 177 ? -50.742 -34.305 49.404 1.00 34.34 177 ASN A O 1
ATOM 1444 N N . ASN A 1 178 ? -50.380 -36.528 49.492 1.00 33.72 178 ASN A N 1
ATOM 1445 C CA . ASN A 1 178 ? -51.391 -37.075 50.407 1.00 33.72 178 ASN A CA 1
ATOM 1446 C C . ASN A 1 178 ? -51.157 -38.572 50.626 1.00 33.72 178 ASN A C 1
ATOM 1448 O O . ASN A 1 178 ? -50.873 -39.262 49.622 1.00 33.72 178 ASN A O 1
#

pLDDT: mean 70.77, std 14.19, range [33.03, 85.5]

Secondary structure (DSSP, 8-state):
-HHHHHHHHHIIIIIHHHHHHHHHHHHHHHHHHHHHHHHHHHHHHS-SS-TTSSHHHHHHHHHHHHHHHHHHHHHHHHHHHHHHHHHHHHHHHHT--TTS-HHHHHHHHHHHHHHHHHHHHHHHHHHHHHHHH-HHHHHHHHHHHHHHHHH-GGGHHHHHHHHHTS------------

Organism: Hymenolepis diminuta (NCBI:txid6216)